Protein AF-A0A967LJZ9-F1 (afdb_monomer)

Sequence (70 aa):
RLLAAEFVNQRSAYHAVYFDPNGDGRGSYFDLEGESVRRAFLLKPLSYRRISSRFSGGRLHPVLNTWRAH

pLDDT: mean 74.01, s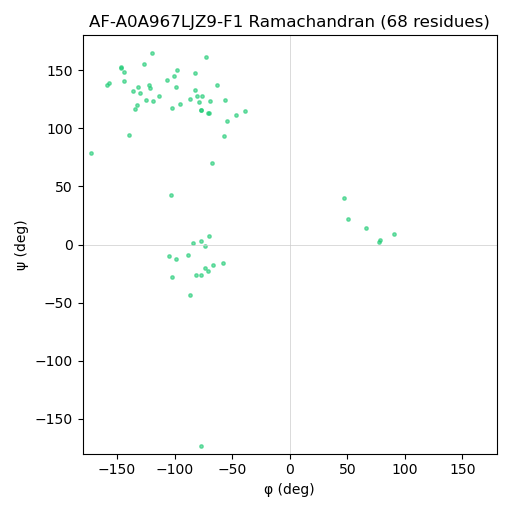td 12.01, range [48.38, 90.0]

Radius of gyration: 20.17 Å; Cα contacts (8 Å, |Δi|>4): 81; chains: 1; bounding box: 41×39×41 Å

Structure (mmCIF, N/CA/C/O backbone):
data_AF-A0A967LJZ9-F1
#
_entry.id   AF-A0A967LJZ9-F1
#
loop_
_atom_site.group_PDB
_atom_site.id
_atom_site.type_symbol
_atom_site.label_atom_id
_atom_site.label_alt_id
_atom_site.label_comp_id
_atom_site.label_asym_id
_atom_site.label_entity_id
_atom_site.label_seq_id
_atom_site.pdbx_PDB_ins_code
_atom_site.Cartn_x
_atom_site.Cartn_y
_atom_site.Cartn_z
_atom_site.occupancy
_atom_site.B_iso_or_equiv
_atom_site.auth_seq_id
_atom_site.auth_comp_id
_atom_site.auth_asym_id
_atom_site.auth_atom_id
_atom_site.pdbx_PDB_model_num
ATOM 1 N N . ARG A 1 1 ? -11.936 5.536 -5.928 1.00 66.31 1 ARG A N 1
ATOM 2 C CA . ARG A 1 1 ? -10.942 5.599 -4.828 1.00 66.31 1 ARG A CA 1
ATOM 3 C C . ARG A 1 1 ? -11.463 4.720 -3.704 1.00 66.31 1 ARG A C 1
ATOM 5 O O . ARG A 1 1 ? -12.618 4.884 -3.340 1.00 66.31 1 ARG A O 1
ATOM 12 N N . LEU A 1 2 ? -10.679 3.741 -3.259 1.00 70.94 2 LEU A N 1
ATOM 13 C CA . LEU A 1 2 ? -11.065 2.830 -2.181 1.00 70.94 2 LEU A CA 1
ATOM 14 C C . LEU A 1 2 ? -10.870 3.578 -0.855 1.00 70.94 2 LEU A C 1
ATOM 16 O O . LEU A 1 2 ? -9.787 4.108 -0.636 1.00 70.94 2 LEU A O 1
ATOM 20 N N . LEU A 1 3 ? -11.914 3.709 -0.034 1.00 83.19 3 LEU A N 1
ATOM 21 C CA . LEU A 1 3 ? -11.842 4.474 1.223 1.00 83.19 3 LEU A CA 1
ATOM 22 C C . LEU A 1 3 ? -11.338 3.612 2.378 1.00 83.19 3 LEU A C 1
ATOM 24 O O . LEU A 1 3 ? -10.473 4.036 3.137 1.00 83.19 3 LEU A O 1
ATOM 28 N N . ALA A 1 4 ? -11.852 2.392 2.464 1.00 84.50 4 ALA A N 1
ATOM 29 C CA . ALA A 1 4 ? -11.393 1.381 3.392 1.00 84.50 4 ALA A CA 1
ATOM 30 C C . ALA A 1 4 ? -11.534 -0.001 2.748 1.00 84.50 4 ALA A C 1
ATOM 32 O O . ALA A 1 4 ? -12.403 -0.207 1.895 1.00 84.50 4 ALA A O 1
ATOM 33 N N . ALA A 1 5 ? -10.683 -0.935 3.150 1.00 84.44 5 ALA A N 1
ATOM 34 C CA . ALA A 1 5 ? -10.785 -2.338 2.790 1.00 84.44 5 ALA A CA 1
ATOM 35 C C . ALA A 1 5 ? -10.339 -3.228 3.943 1.00 84.44 5 ALA A C 1
ATOM 37 O O . ALA A 1 5 ? -9.441 -2.880 4.708 1.00 84.44 5 ALA A O 1
ATOM 38 N N . GLU A 1 6 ? -10.958 -4.398 4.016 1.00 85.12 6 GLU A N 1
ATOM 39 C CA . GLU A 1 6 ? -10.585 -5.473 4.920 1.00 85.12 6 GLU A CA 1
ATOM 40 C C . GLU A 1 6 ? -10.268 -6.718 4.094 1.00 85.12 6 GLU A C 1
ATOM 42 O O . GLU A 1 6 ? -10.986 -7.062 3.152 1.00 85.12 6 GLU A O 1
ATOM 47 N N . PHE A 1 7 ? -9.172 -7.385 4.434 1.00 81.56 7 PHE A N 1
ATOM 48 C CA . PHE A 1 7 ? -8.739 -8.617 3.800 1.00 81.56 7 PHE A CA 1
ATOM 49 C C . PHE A 1 7 ? -8.363 -9.645 4.861 1.00 81.56 7 PHE A C 1
ATOM 51 O O . PHE A 1 7 ? -7.443 -9.426 5.643 1.00 81.56 7 PHE A O 1
ATOM 58 N N . VAL A 1 8 ? -9.041 -10.790 4.858 1.00 83.62 8 VAL A N 1
ATOM 59 C CA . VAL A 1 8 ? -8.765 -11.888 5.787 1.00 83.62 8 VAL A CA 1
ATOM 60 C C . VAL A 1 8 ? -7.971 -12.971 5.063 1.00 83.62 8 VAL A C 1
ATOM 62 O O . VAL A 1 8 ? -8.466 -13.588 4.122 1.00 83.62 8 VAL A O 1
ATOM 65 N N . ASN A 1 9 ? -6.746 -13.238 5.515 1.00 79.50 9 ASN A N 1
ATOM 66 C CA . ASN A 1 9 ? -5.909 -14.323 5.003 1.00 79.50 9 ASN A CA 1
ATOM 67 C C . ASN A 1 9 ? -5.480 -15.236 6.143 1.00 79.50 9 ASN A C 1
ATOM 69 O O . ASN A 1 9 ? -4.883 -14.771 7.107 1.00 79.50 9 ASN A O 1
ATOM 73 N N . GLN A 1 10 ? -5.766 -16.535 6.025 1.00 76.25 10 GLN A N 1
ATOM 74 C CA . GLN A 1 10 ? -5.334 -17.558 6.988 1.00 76.25 10 GLN A CA 1
ATOM 75 C C . GLN A 1 10 ? -5.582 -17.165 8.462 1.00 76.25 10 GLN A C 1
ATOM 77 O O . GLN A 1 10 ? -4.771 -17.462 9.331 1.00 76.25 10 GLN A O 1
ATOM 82 N N . ARG A 1 11 ? -6.740 -16.537 8.736 1.00 83.81 11 ARG A N 1
ATOM 83 C CA . ARG A 1 11 ? -7.198 -16.019 10.048 1.00 83.81 11 ARG A CA 1
ATOM 84 C C . ARG A 1 11 ? -6.583 -14.694 10.515 1.00 83.81 11 ARG A C 1
ATOM 86 O O . ARG A 1 11 ? -6.943 -14.227 11.588 1.00 83.81 11 ARG A O 1
ATOM 93 N N . SER A 1 12 ? -5.726 -14.058 9.724 1.00 79.50 12 SER A N 1
ATOM 94 C CA . SER A 1 12 ? -5.259 -12.692 9.976 1.00 79.50 12 SER A CA 1
ATOM 95 C C . SER A 1 12 ? -6.099 -11.693 9.184 1.00 79.50 12 SER A C 1
ATOM 97 O O . SER A 1 12 ? -6.150 -11.775 7.954 1.00 79.50 12 SER A O 1
ATOM 99 N N . ALA A 1 13 ? -6.754 -10.764 9.883 1.00 83.62 13 ALA A N 1
ATOM 100 C CA . ALA A 1 13 ? -7.431 -9.625 9.274 1.00 83.62 13 ALA A CA 1
ATOM 101 C C . ALA A 1 13 ? -6.417 -8.509 8.991 1.00 83.62 13 ALA A C 1
ATOM 103 O O . ALA A 1 13 ? -5.588 -8.173 9.835 1.00 83.62 13 ALA A O 1
ATOM 104 N N . TYR A 1 14 ? -6.469 -7.962 7.783 1.00 82.38 14 TYR A N 1
ATOM 105 C CA . TYR A 1 14 ? -5.676 -6.823 7.347 1.00 82.38 14 TYR A CA 1
ATOM 106 C C . TYR A 1 14 ? -6.624 -5.695 6.975 1.00 82.38 14 TYR A C 1
ATOM 108 O O . TYR A 1 14 ? -7.475 -5.868 6.103 1.00 82.38 14 TYR A O 1
ATOM 116 N N . HIS A 1 15 ? -6.448 -4.542 7.605 1.00 87.38 15 HIS A N 1
ATOM 117 C CA . HIS A 1 15 ? -7.247 -3.351 7.349 1.00 87.38 15 HIS A CA 1
ATOM 118 C C . HIS A 1 15 ? -6.415 -2.335 6.577 1.00 87.38 15 HIS A C 1
ATOM 120 O O . HIS A 1 15 ? -5.225 -2.187 6.830 1.00 87.38 15 HIS A O 1
ATOM 126 N N . ALA A 1 16 ? -7.036 -1.649 5.628 1.00 87.88 16 ALA A N 1
ATOM 127 C CA . ALA A 1 16 ? -6.416 -0.579 4.866 1.00 87.88 16 ALA A CA 1
ATOM 128 C C . ALA A 1 16 ? -7.385 0.595 4.789 1.00 87.88 16 ALA A C 1
ATOM 130 O O . ALA A 1 16 ? -8.450 0.468 4.191 1.00 87.88 16 ALA A O 1
ATOM 131 N N . VAL A 1 17 ? -7.009 1.736 5.356 1.00 89.75 17 VAL A N 1
ATOM 132 C CA . VAL A 1 17 ? -7.774 2.982 5.337 1.00 89.75 17 VAL A CA 1
ATOM 133 C C . VAL A 1 17 ? -7.011 4.006 4.517 1.00 89.75 17 VAL A C 1
ATOM 135 O O . VAL A 1 17 ? -5.824 4.241 4.729 1.00 89.75 17 VAL A O 1
ATOM 138 N N . TYR A 1 18 ? -7.690 4.606 3.549 1.00 88.06 18 TYR A N 1
ATOM 139 C CA . TYR A 1 18 ? -7.117 5.669 2.745 1.00 88.06 18 TYR A CA 1
ATOM 140 C C . TYR A 1 18 ? -7.088 6.975 3.550 1.00 88.06 18 TYR A C 1
ATOM 142 O O . TYR A 1 18 ? -8.125 7.442 4.021 1.00 88.06 18 TYR A O 1
ATOM 150 N N . PHE A 1 19 ? -5.921 7.612 3.621 1.00 87.25 19 PHE A N 1
ATOM 151 C CA . PHE A 1 19 ? -5.718 8.891 4.293 1.00 87.25 19 PHE A CA 1
ATOM 152 C C . PHE A 1 19 ? -4.983 9.882 3.383 1.00 87.25 19 PHE A C 1
ATOM 154 O O . PHE A 1 19 ? -3.958 9.561 2.781 1.00 87.25 19 PHE A O 1
ATOM 161 N N . ASP A 1 20 ? -5.525 11.095 3.275 1.00 90.00 20 ASP A N 1
ATOM 162 C CA . ASP A 1 20 ? -5.002 12.197 2.461 1.00 90.00 20 ASP A CA 1
ATOM 163 C C . ASP A 1 20 ? -5.149 13.501 3.250 1.00 90.00 20 ASP A C 1
ATOM 165 O O . ASP A 1 20 ? -6.230 14.094 3.240 1.00 90.00 20 ASP A O 1
ATOM 169 N N . PRO A 1 21 ? -4.099 13.916 3.979 1.00 83.88 21 PRO A N 1
ATOM 170 C CA . PRO A 1 21 ? -4.161 15.091 4.841 1.00 83.88 21 PRO A CA 1
ATOM 171 C C . PRO A 1 21 ? -4.215 16.406 4.054 1.00 83.88 21 PRO A C 1
ATOM 173 O O . PRO A 1 21 ? -4.691 17.406 4.582 1.00 83.88 21 PRO A O 1
ATOM 176 N N . ASN A 1 22 ? -3.745 16.414 2.803 1.00 86.62 22 ASN A N 1
ATOM 177 C CA . ASN A 1 22 ? -3.627 17.628 1.994 1.00 86.62 22 ASN A CA 1
ATOM 178 C C . ASN A 1 22 ? -4.795 17.808 1.013 1.00 86.62 22 ASN A C 1
ATOM 180 O O . ASN A 1 22 ? -4.935 18.876 0.421 1.00 86.62 22 ASN A O 1
ATOM 184 N N . GLY A 1 23 ? -5.620 16.775 0.811 1.00 84.50 23 GLY A N 1
ATOM 185 C CA . GLY A 1 23 ? -6.725 16.790 -0.148 1.00 84.50 23 GLY A CA 1
ATOM 186 C C . GLY A 1 23 ? -6.271 16.886 -1.608 1.00 84.50 23 GLY A C 1
ATOM 187 O O . GLY A 1 23 ? -7.087 17.163 -2.484 1.00 84.50 23 GLY A O 1
ATOM 188 N N . ASP A 1 24 ? -4.986 16.656 -1.886 1.00 86.69 24 ASP A N 1
ATOM 189 C CA . ASP A 1 24 ? -4.376 16.780 -3.214 1.00 86.69 24 ASP A CA 1
ATOM 190 C C . ASP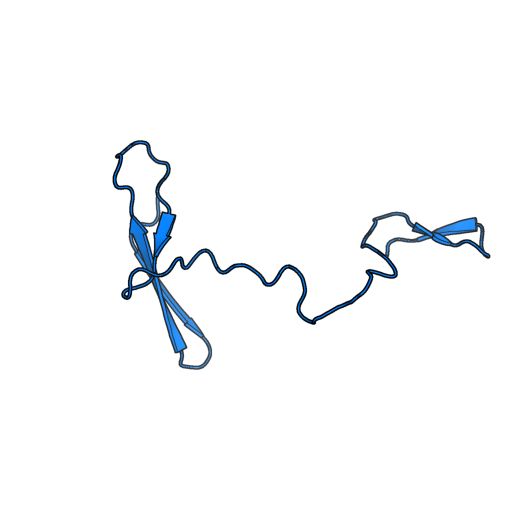 A 1 24 ? -4.560 15.513 -4.070 1.00 86.69 24 ASP A C 1
ATOM 192 O O . ASP A 1 24 ? -4.080 15.430 -5.204 1.00 86.69 24 ASP A O 1
ATOM 196 N N . GLY A 1 25 ? -5.258 14.507 -3.532 1.00 81.94 25 GLY A N 1
ATOM 197 C CA . GLY A 1 25 ? -5.482 13.224 -4.181 1.00 81.94 25 GLY A CA 1
ATOM 198 C C . GLY A 1 25 ? -4.284 12.278 -4.096 1.00 81.94 25 GLY A C 1
ATOM 199 O O . GLY A 1 25 ? -4.356 11.183 -4.659 1.00 81.94 25 GLY A O 1
ATOM 200 N N . ARG A 1 26 ? -3.207 12.650 -3.389 1.00 82.06 26 ARG A N 1
ATOM 201 C CA . ARG A 1 26 ? -1.990 11.842 -3.190 1.00 82.06 26 ARG A CA 1
ATOM 202 C C . ARG A 1 26 ? -1.952 11.204 -1.801 1.00 82.06 26 ARG A C 1
ATOM 204 O O . ARG A 1 26 ? -0.911 11.146 -1.149 1.00 82.06 26 ARG A O 1
ATOM 211 N N . GLY A 1 27 ? -3.088 10.681 -1.359 1.00 84.62 27 GLY A N 1
ATOM 212 C CA . GLY A 1 27 ? -3.173 9.937 -0.111 1.00 84.62 27 GLY A CA 1
ATOM 213 C C . GLY A 1 27 ? -2.547 8.553 -0.187 1.00 84.62 27 GLY A C 1
ATOM 214 O O . GLY A 1 27 ? -2.340 7.977 -1.258 1.00 84.62 27 GLY A O 1
ATOM 215 N N . SER A 1 28 ? -2.256 8.016 0.989 1.00 87.19 28 SER A N 1
ATOM 216 C CA . 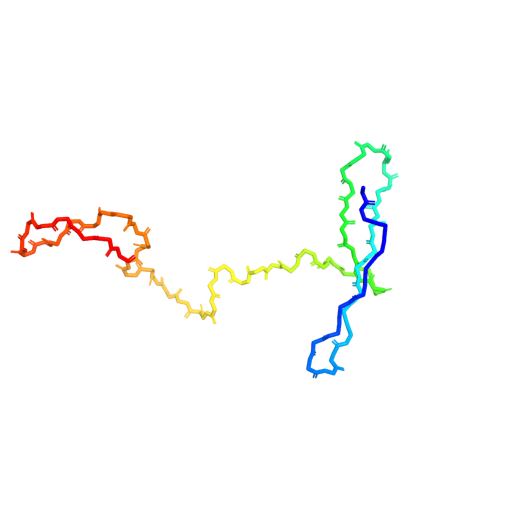SER A 1 28 ? -1.702 6.678 1.180 1.00 87.19 28 SER A CA 1
ATOM 217 C C . SER A 1 28 ? -2.643 5.833 2.029 1.00 87.19 28 SER A C 1
ATOM 219 O O . SER A 1 28 ? -3.570 6.349 2.647 1.00 87.19 28 SER A O 1
ATOM 221 N N . TYR A 1 29 ? -2.425 4.522 2.020 1.00 88.06 29 TYR A N 1
ATOM 222 C CA . TYR A 1 29 ? -3.209 3.592 2.821 1.00 88.06 29 TYR A CA 1
ATOM 223 C C . TYR A 1 29 ? -2.446 3.236 4.094 1.00 88.06 29 TYR A C 1
ATOM 225 O O . TYR A 1 29 ? -1.254 2.920 4.024 1.00 88.06 29 TYR A O 1
ATOM 233 N N . PHE A 1 30 ? -3.157 3.236 5.216 1.00 87.75 30 PHE A N 1
ATOM 234 C CA . PHE A 1 30 ? -2.641 2.902 6.541 1.00 87.75 30 PHE A CA 1
ATOM 235 C C . PHE A 1 30 ? -3.495 1.810 7.192 1.00 87.75 30 PHE A C 1
ATOM 237 O O . PHE A 1 30 ? -4.651 1.628 6.803 1.00 87.75 30 PHE A O 1
ATOM 244 N N . ASP A 1 31 ? -2.933 1.051 8.126 1.00 87.56 31 ASP A N 1
ATOM 245 C CA . ASP A 1 31 ? -3.721 0.181 9.001 1.00 87.56 31 ASP A CA 1
ATOM 246 C C . ASP A 1 31 ? -4.408 0.991 10.116 1.00 87.56 31 ASP A C 1
ATOM 248 O O . ASP A 1 31 ? -4.438 2.225 10.086 1.00 87.56 31 ASP A O 1
ATOM 252 N N . LEU A 1 32 ? -5.040 0.296 11.064 1.00 85.75 32 LEU A N 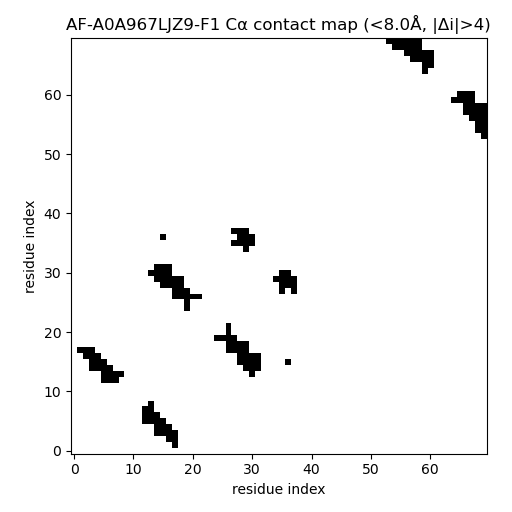1
ATOM 253 C CA . LEU A 1 32 ? -5.779 0.928 12.161 1.00 85.75 32 LEU A CA 1
ATOM 254 C C . LEU A 1 32 ? -4.841 1.552 13.203 1.00 85.75 32 LEU A C 1
ATOM 256 O O . LEU A 1 32 ? -5.247 2.442 13.946 1.00 85.75 32 LEU A O 1
ATOM 260 N N . GLU A 1 33 ? -3.590 1.107 13.230 1.00 84.75 33 GLU A N 1
ATOM 261 C CA . GLU A 1 33 ? -2.526 1.563 14.112 1.00 84.75 33 GLU A CA 1
ATOM 262 C C . GLU A 1 33 ? -1.757 2.762 13.524 1.00 84.75 33 GLU A C 1
ATOM 264 O O . GLU A 1 33 ? -0.984 3.408 14.233 1.00 84.75 33 GLU A O 1
ATOM 269 N N . GLY A 1 34 ? -2.011 3.112 12.257 1.00 83.25 34 GLY A N 1
ATOM 270 C CA . GLY A 1 34 ? -1.387 4.236 11.558 1.00 83.25 34 GLY A CA 1
ATOM 271 C C . GLY A 1 34 ? -0.102 3.873 10.808 1.00 83.25 34 GLY A C 1
ATOM 272 O O . GLY A 1 34 ? 0.579 4.762 10.293 1.00 83.25 34 GLY A O 1
ATOM 273 N N . GLU A 1 35 ? 0.223 2.587 10.700 1.00 83.06 35 GLU A N 1
ATOM 274 C CA . GLU A 1 35 ? 1.351 2.086 9.927 1.00 83.06 35 GLU A CA 1
ATOM 275 C C . GLU A 1 35 ? 0.983 1.962 8.446 1.00 83.06 35 GLU A C 1
ATOM 277 O O . GLU A 1 35 ? -0.150 1.684 8.051 1.00 83.06 35 GLU A O 1
ATOM 282 N N . SER A 1 36 ? 1.961 2.182 7.568 1.00 82.94 36 SER A N 1
ATOM 283 C CA . SER A 1 36 ? 1.724 2.134 6.125 1.00 82.94 36 SER A CA 1
ATOM 284 C C . SER A 1 36 ? 1.469 0.699 5.649 1.00 82.94 36 SER A C 1
ATOM 286 O O . SER A 1 36 ? 2.383 -0.125 5.587 1.00 82.94 36 SER A O 1
ATOM 288 N N . VAL A 1 37 ? 0.246 0.410 5.184 1.00 78.44 37 VAL A N 1
ATOM 289 C CA . VAL A 1 37 ? -0.090 -0.871 4.522 1.00 78.44 37 VAL A CA 1
ATOM 290 C C . VAL A 1 37 ? 0.394 -0.947 3.085 1.00 78.44 37 VAL A C 1
ATOM 292 O O . VAL A 1 37 ? 0.209 -1.973 2.419 1.00 78.44 37 VAL A O 1
ATOM 295 N N . ARG A 1 38 ? 1.096 0.087 2.601 1.00 70.88 38 ARG A N 1
ATOM 296 C CA . ARG A 1 38 ? 2.015 -0.059 1.475 1.00 70.88 38 ARG A CA 1
ATOM 297 C C . ARG A 1 38 ? 3.176 -0.920 1.960 1.00 70.88 38 ARG A C 1
ATOM 299 O O . ARG A 1 38 ? 4.286 -0.428 2.140 1.00 70.88 38 ARG A O 1
ATOM 306 N N . ARG A 1 39 ? 2.883 -2.210 2.187 1.00 62.88 39 ARG A N 1
ATOM 307 C CA . ARG A 1 39 ? 3.834 -3.265 2.499 1.00 62.88 39 ARG A CA 1
ATOM 308 C C . ARG A 1 39 ? 5.032 -2.981 1.622 1.00 62.88 39 ARG A C 1
ATOM 310 O O . ARG A 1 39 ? 4.918 -3.003 0.392 1.00 62.88 39 ARG A O 1
ATOM 317 N N . ALA A 1 40 ? 6.157 -2.662 2.253 1.00 52.88 40 ALA A N 1
ATOM 318 C CA . ALA A 1 40 ? 7.432 -2.826 1.607 1.00 52.88 40 ALA A CA 1
ATOM 319 C C . ALA A 1 40 ? 7.448 -4.306 1.250 1.00 52.88 40 ALA A C 1
ATOM 321 O O . ALA A 1 40 ? 7.738 -5.149 2.096 1.00 52.88 40 ALA A O 1
ATOM 322 N N . PHE A 1 41 ? 7.017 -4.651 0.032 1.00 49.69 41 PHE A N 1
ATOM 323 C CA . PHE A 1 41 ? 7.384 -5.919 -0.557 1.00 49.69 41 PHE A CA 1
ATOM 324 C C . PHE A 1 41 ? 8.871 -5.973 -0.296 1.00 49.69 41 PHE A C 1
ATOM 326 O O . PHE A 1 41 ? 9.596 -5.092 -0.771 1.00 49.69 41 PHE A O 1
ATOM 333 N N . LEU A 1 42 ? 9.302 -6.890 0.571 1.00 51.62 42 LEU A N 1
ATOM 334 C CA . LEU A 1 42 ? 10.714 -7.102 0.771 1.00 51.62 42 LEU A CA 1
ATOM 335 C C . LEU A 1 42 ? 11.221 -7.367 -0.635 1.00 51.62 42 LEU A C 1
ATOM 337 O O . LEU A 1 42 ? 10.925 -8.405 -1.224 1.00 51.62 42 LEU A O 1
ATOM 341 N N . LEU A 1 43 ? 11.912 -6.377 -1.208 1.00 50.78 43 LEU A N 1
ATOM 342 C CA . LEU A 1 43 ? 12.332 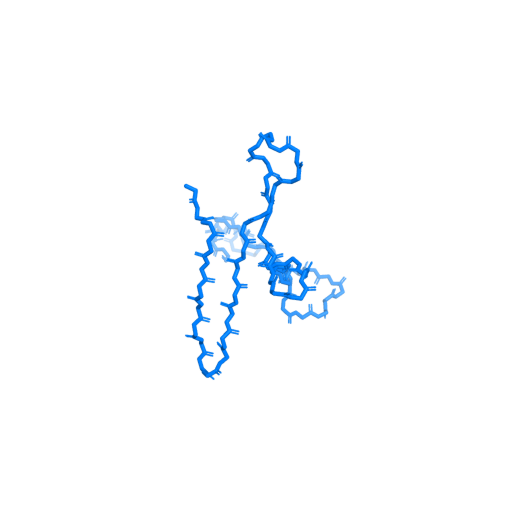-6.418 -2.603 1.00 50.78 43 LEU A CA 1
ATOM 343 C C . LEU A 1 43 ? 13.211 -7.660 -2.836 1.00 50.78 43 LEU A C 1
ATOM 345 O O . LEU A 1 43 ? 13.469 -8.048 -3.972 1.00 50.78 43 LEU A O 1
ATOM 349 N N . LYS A 1 44 ? 13.699 -8.263 -1.739 1.00 48.38 44 LYS A N 1
ATOM 350 C CA . LYS A 1 44 ? 14.318 -9.575 -1.666 1.00 48.38 44 LYS A CA 1
ATOM 351 C C . LYS A 1 44 ? 13.801 -10.365 -0.451 1.00 48.38 44 LYS A C 1
ATOM 353 O O . LYS A 1 44 ? 13.863 -9.836 0.653 1.00 48.38 44 LYS A O 1
ATOM 358 N N . PRO A 1 45 ? 13.395 -11.636 -0.620 1.00 53.47 45 PRO A N 1
ATOM 359 C CA . PRO A 1 45 ? 12.906 -12.495 0.465 1.00 53.47 45 PRO A CA 1
ATOM 360 C C . PRO A 1 45 ? 14.003 -13.003 1.427 1.00 53.47 45 PRO A C 1
ATOM 362 O O . PRO A 1 45 ? 13.695 -13.725 2.367 1.00 53.47 45 PRO A O 1
ATOM 365 N N . LEU A 1 46 ? 15.280 -12.663 1.203 1.00 57.97 46 LEU A N 1
ATOM 366 C CA . LEU A 1 46 ? 16.445 -13.148 1.958 1.00 57.97 46 LEU A CA 1
ATOM 367 C C . LEU A 1 46 ? 17.525 -12.052 2.036 1.00 57.97 46 LEU A C 1
ATOM 369 O O . LEU A 1 46 ? 17.629 -11.233 1.122 1.00 57.97 46 LEU A O 1
ATOM 373 N N . SER A 1 47 ? 18.368 -12.057 3.077 1.00 56.41 47 SER A N 1
ATOM 374 C CA . SER A 1 47 ? 19.606 -11.256 3.121 1.00 56.41 47 SER A CA 1
ATOM 375 C C . SER A 1 47 ? 20.616 -11.837 2.125 1.00 56.41 47 SER A C 1
ATOM 377 O O . SER A 1 47 ? 21.076 -12.963 2.289 1.00 56.41 47 SER A O 1
ATOM 379 N N . TYR A 1 48 ? 20.941 -11.108 1.056 1.00 57.16 48 TYR A N 1
ATOM 380 C CA . TYR A 1 48 ? 21.896 -11.533 0.024 1.00 57.16 48 TYR A CA 1
ATOM 381 C C . TYR A 1 48 ? 23.016 -10.492 -0.085 1.00 57.16 48 TYR A C 1
ATOM 383 O O . TYR A 1 48 ? 22.771 -9.288 -0.103 1.00 57.16 48 TYR A O 1
ATOM 391 N N . ARG A 1 49 ? 24.266 -10.956 -0.198 1.00 59.38 49 ARG A N 1
ATOM 392 C CA . ARG A 1 49 ? 25.451 -10.089 -0.339 1.00 59.38 49 ARG A CA 1
ATOM 393 C C . ARG A 1 49 ? 25.668 -9.602 -1.779 1.00 59.38 49 ARG A C 1
ATOM 395 O O . ARG A 1 49 ? 26.276 -8.560 -1.994 1.00 59.38 49 ARG A O 1
ATOM 402 N N . ARG A 1 50 ? 25.189 -10.360 -2.778 1.00 59.06 50 ARG A N 1
ATOM 403 C CA . ARG A 1 50 ? 25.286 -10.048 -4.217 1.00 59.06 50 ARG A CA 1
ATOM 404 C C . ARG A 1 50 ? 24.223 -10.813 -5.008 1.00 59.06 50 ARG A C 1
ATOM 406 O O . ARG A 1 50 ? 24.022 -11.997 -4.770 1.00 59.06 50 ARG A O 1
ATOM 413 N N . ILE A 1 51 ? 23.562 -10.152 -5.961 1.00 60.66 51 ILE A N 1
ATOM 414 C CA . ILE A 1 51 ? 22.701 -10.825 -6.947 1.00 60.66 51 ILE A CA 1
ATOM 415 C C . ILE A 1 51 ? 23.618 -11.462 -7.995 1.00 60.66 51 ILE A C 1
ATOM 417 O O . ILE A 1 51 ? 24.335 -10.741 -8.688 1.00 60.66 51 ILE A O 1
ATOM 421 N N . SER A 1 52 ? 23.619 -12.789 -8.100 1.00 63.88 52 SER A N 1
ATOM 422 C CA . SER A 1 52 ? 24.421 -13.512 -9.097 1.00 63.88 52 SER A CA 1
ATOM 423 C C . SER A 1 52 ? 23.813 -13.457 -10.505 1.00 63.88 52 SER A C 1
ATOM 425 O O . SER A 1 52 ? 24.553 -13.505 -11.482 1.00 63.88 52 SER A O 1
ATOM 427 N N . SER A 1 53 ? 22.490 -13.297 -10.628 1.00 60.81 53 SER A N 1
ATOM 428 C CA . SER A 1 53 ? 21.793 -13.086 -11.902 1.00 60.81 53 SER A CA 1
ATOM 429 C C . SER A 1 53 ? 20.449 -12.386 -11.695 1.00 60.81 53 SER A C 1
ATOM 431 O O . SER A 1 53 ? 19.732 -12.695 -10.746 1.00 60.81 53 SER A O 1
ATOM 433 N N . ARG A 1 54 ? 20.107 -11.431 -12.565 1.00 65.88 54 ARG A N 1
ATOM 434 C CA . ARG A 1 54 ? 18.810 -10.734 -12.556 1.00 65.88 54 ARG A CA 1
ATOM 435 C C . ARG A 1 54 ? 17.886 -11.378 -13.589 1.00 65.88 54 ARG A C 1
ATOM 437 O O . ARG A 1 54 ? 18.370 -11.858 -14.610 1.00 65.88 54 ARG A O 1
ATOM 444 N N . PHE A 1 55 ? 16.579 -11.332 -13.341 1.00 66.38 55 PHE A N 1
ATOM 445 C CA . PHE A 1 55 ? 15.576 -11.677 -14.347 1.00 66.38 55 PHE A CA 1
ATOM 446 C C . PHE A 1 55 ? 15.776 -10.800 -15.591 1.00 66.38 55 PHE A C 1
ATOM 448 O O . PHE A 1 55 ? 15.801 -9.570 -15.487 1.00 66.38 55 PHE A O 1
ATOM 455 N N . SER A 1 56 ? 15.952 -11.426 -16.751 1.00 63.84 56 SER A N 1
ATOM 456 C CA . SER A 1 56 ? 15.952 -10.757 -18.048 1.00 63.84 56 SER A CA 1
ATOM 457 C C . SER A 1 56 ? 15.307 -11.675 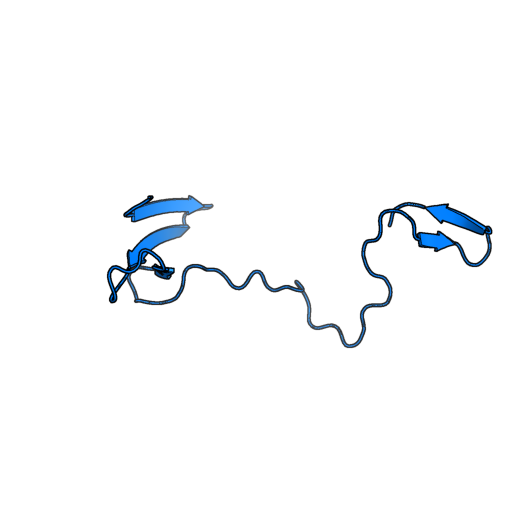-19.083 1.00 63.84 56 SER A C 1
ATOM 459 O O . SER A 1 56 ? 15.548 -12.881 -19.092 1.00 63.84 56 SER A O 1
ATOM 461 N N . GLY A 1 57 ? 14.506 -11.111 -19.989 1.00 64.31 57 GLY A N 1
ATOM 462 C CA . GLY A 1 57 ? 13.845 -11.860 -21.070 1.00 64.31 57 GLY A CA 1
ATOM 463 C C . GLY A 1 57 ? 14.794 -12.373 -22.163 1.00 64.31 57 GLY A C 1
ATOM 464 O O . GLY A 1 57 ? 14.342 -12.883 -23.179 1.00 64.31 57 GLY A O 1
ATOM 465 N N . GLY A 1 58 ? 16.106 -12.232 -21.968 1.00 67.75 58 GLY A N 1
ATOM 466 C CA . GLY A 1 58 ? 17.139 -12.611 -22.921 1.00 67.75 58 GLY A CA 1
ATOM 467 C C . GLY A 1 58 ? 18.515 -12.465 -22.288 1.00 67.75 58 GLY A C 1
ATOM 468 O O . GLY A 1 58 ? 19.216 -11.483 -22.518 1.00 67.75 58 GLY A O 1
ATOM 469 N N . ARG A 1 59 ? 18.915 -13.428 -21.458 1.00 71.50 59 ARG A N 1
ATOM 470 C CA . ARG A 1 59 ? 20.296 -13.564 -20.992 1.00 71.50 59 ARG A CA 1
ATOM 471 C C . ARG A 1 59 ? 21.081 -14.393 -22.005 1.00 71.50 59 ARG A C 1
ATOM 473 O O . ARG A 1 59 ? 20.703 -15.524 -22.309 1.00 71.50 59 ARG A O 1
ATOM 480 N N . LEU A 1 60 ? 22.191 -13.849 -22.496 1.00 73.50 60 LEU A N 1
ATOM 481 C CA . LEU A 1 60 ? 23.135 -14.595 -23.322 1.00 73.50 60 LEU A CA 1
ATOM 482 C C . LEU A 1 60 ? 23.848 -15.645 -22.460 1.00 73.50 60 LEU A C 1
ATOM 484 O O . LEU A 1 60 ? 24.453 -15.320 -21.436 1.00 73.50 60 LEU A O 1
ATOM 488 N N . HIS A 1 61 ? 23.758 -16.914 -22.854 1.00 71.00 61 HIS A N 1
ATOM 489 C CA . HIS A 1 61 ? 24.470 -17.991 -22.179 1.00 71.00 61 HIS A CA 1
ATOM 490 C C . HIS A 1 61 ? 25.955 -17.967 -22.590 1.00 71.00 61 HIS A C 1
ATOM 492 O O . HIS A 1 61 ? 26.244 -18.234 -23.757 1.00 71.00 61 HIS A O 1
ATOM 498 N N . PRO A 1 62 ? 26.906 -17.722 -21.669 1.00 65.44 62 PRO A N 1
ATOM 499 C CA . PRO A 1 62 ? 28.296 -17.389 -22.014 1.00 65.44 62 PRO A CA 1
ATOM 500 C C . PRO A 1 62 ? 29.076 -18.528 -22.684 1.00 65.44 62 PRO A C 1
ATOM 502 O O . PRO A 1 62 ? 30.104 -18.282 -23.298 1.00 65.44 62 PRO A O 1
ATOM 505 N N . VAL A 1 63 ? 28.591 -19.769 -22.576 1.00 72.00 63 VAL A N 1
ATOM 506 C CA . VAL A 1 63 ? 29.217 -20.949 -23.2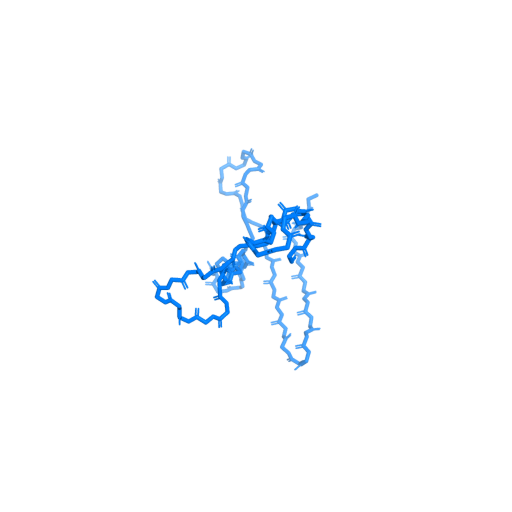02 1.00 72.00 63 VAL A CA 1
ATOM 507 C C . VAL A 1 63 ? 28.485 -21.392 -24.471 1.00 72.00 63 VAL A C 1
ATOM 509 O O . VAL A 1 63 ? 29.086 -21.977 -25.359 1.00 72.00 63 VAL A O 1
ATOM 512 N N . LEU A 1 64 ? 27.178 -21.122 -24.567 1.00 74.69 64 LEU A N 1
ATOM 513 C CA . LEU A 1 64 ? 26.330 -21.663 -25.640 1.00 74.69 64 LEU A CA 1
ATOM 514 C C . LEU A 1 64 ? 25.986 -20.603 -26.696 1.00 74.69 64 LEU A C 1
ATOM 516 O O . LEU A 1 64 ? 25.409 -20.944 -27.719 1.00 74.69 64 LEU A O 1
ATOM 520 N N . ASN A 1 65 ? 26.301 -19.325 -26.444 1.00 72.81 65 ASN A N 1
ATOM 521 C CA . ASN A 1 65 ? 25.974 -18.172 -27.292 1.00 72.81 65 ASN A CA 1
ATOM 522 C C . ASN A 1 65 ? 24.495 -18.072 -27.709 1.00 72.81 65 ASN A C 1
ATOM 524 O O . ASN A 1 65 ? 24.149 -17.391 -28.669 1.00 72.81 65 ASN A O 1
ATOM 528 N N . THR A 1 66 ? 23.598 -18.707 -26.955 1.00 75.88 66 THR A N 1
ATOM 529 C CA . THR A 1 66 ? 22.150 -1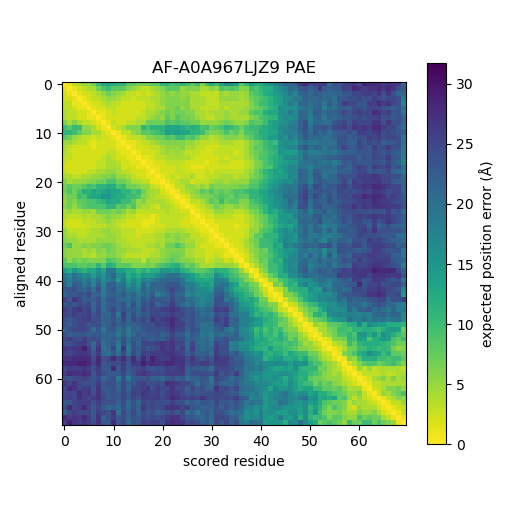8.627 -27.155 1.00 75.88 66 THR A CA 1
ATOM 530 C C . THR A 1 66 ? 21.519 -17.659 -26.164 1.00 75.88 66 THR A C 1
ATOM 532 O O . THR A 1 66 ? 21.908 -17.622 -24.992 1.00 75.88 66 THR A O 1
ATOM 535 N N . TRP A 1 67 ? 20.483 -16.951 -26.599 1.00 74.44 67 TRP A N 1
ATOM 536 C CA . TRP A 1 67 ? 19.637 -16.132 -25.737 1.00 74.44 67 TRP A CA 1
ATOM 537 C C . TRP A 1 67 ? 18.605 -17.008 -25.024 1.00 74.44 67 TRP A C 1
ATOM 539 O O . TRP A 1 67 ? 17.899 -17.785 -25.664 1.00 74.44 67 TRP A O 1
ATOM 549 N N . ARG A 1 68 ? 18.517 -16.901 -23.697 1.00 69.12 68 ARG A N 1
ATOM 550 C CA . ARG A 1 68 ? 17.502 -17.586 -22.885 1.00 69.12 68 ARG A CA 1
ATOM 551 C C . ARG A 1 68 ? 16.854 -16.602 -21.923 1.00 69.12 68 ARG A C 1
ATOM 553 O O . ARG A 1 68 ? 17.562 -15.824 -21.288 1.00 69.12 68 ARG A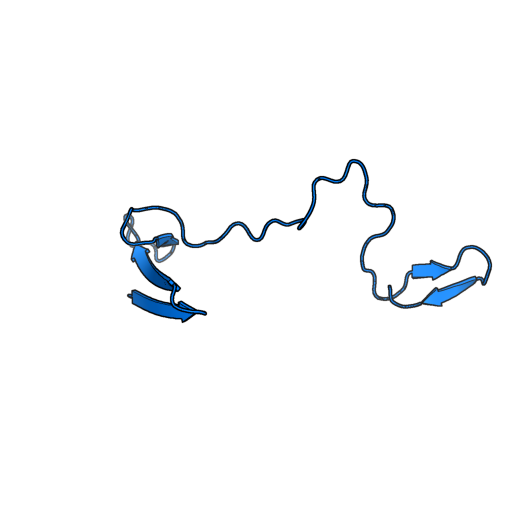 O 1
ATOM 560 N N . ALA A 1 69 ? 15.532 -16.643 -21.802 1.00 63.38 69 ALA A N 1
ATOM 561 C CA . ALA A 1 69 ? 14.854 -15.960 -20.708 1.00 63.38 69 ALA A CA 1
ATOM 562 C C . ALA A 1 69 ? 15.303 -16.580 -19.375 1.00 63.38 69 ALA A C 1
ATOM 564 O O . ALA A 1 69 ? 15.489 -17.798 -19.291 1.00 63.38 69 ALA A O 1
ATOM 565 N N . HIS A 1 70 ? 15.560 -15.726 -18.387 1.00 59.09 70 HIS A N 1
ATOM 566 C CA . HIS A 1 70 ? 16.021 -16.120 -17.058 1.00 59.09 70 HIS A CA 1
ATOM 567 C C . HIS A 1 70 ? 14.867 -16.256 -16.068 1.00 59.09 70 HIS A C 1
ATOM 569 O O . HIS A 1 70 ? 13.861 -15.544 -16.256 1.00 59.09 70 HIS A O 1
#

Secondary structure (DSSP, 8-state):
---EEEEEETTEEEEEEEE-SSSSS--EEE-TTS-B-S----SSSS--S--S----S-EEPTTT--EE--

Solvent-accessible surface area (backbone atoms only — not comparable to full-atom values): 4732 Å² total; per-residue (Å²): 133,77,59,64,50,79,47,76,53,99,88,45,78,44,52,35,36,56,49,52,95,79,74,78,81,79,48,51,43,18,32,95,88,68,49,65,60,69,62,75,67,64,93,55,98,61,96,72,97,68,84,91,75,75,82,37,88,59,42,70,36,93,88,73,78,42,72,37,64,95

Foldseek 3Di:
DDQKDWDADPNDIWIWGWDDPPPPPPTFIATPVRHGPPPPPVPDPDDDPDDPDDFDCFDQDPVPRGTHGD

Mean predicted aligned error: 14.13 Å

Nearest PDB structures (foldseek):
  5wru-assembly3_E-2  TM=5.159E-01  e=4.619E+00  Plasmodium falciparum 3D7
  8uxq-assembly1_A  TM=4.221E-01  e=8.039E+00  Homo sapiens